Protein AF-A0A971XKC5-F1 (afdb_monomer_lite)

Radius of gyration: 12.68 Å; chains: 1; bounding box: 32×43×23 Å

pLDDT: mean 91.03, std 13.69, range [45.78, 98.31]

Foldseek 3Di:
DDKWKKKFQFDPVDDVVVVQVVCVVVVKHWPDADPVRSITIIMDPDDDFPVVDPGGPGMDIPDPPPPPDD

Secondary structure (DSSP, 8-state):
---EEEEEEE-TTS-HHHHHHHHHHTT-EEEEEEGGGTEEEEEESS---GGG-TTEEEEEE---------

Structure (mmCIF, N/CA/C/O backbone):
data_AF-A0A971XKC5-F1
#
_entry.id   AF-A0A971XKC5-F1
#
loop_
_atom_site.group_PDB
_atom_site.id
_atom_site.type_symbol
_atom_site.label_atom_id
_atom_site.label_alt_id
_atom_site.label_comp_id
_atom_site.label_asym_id
_atom_site.label_entity_id
_atom_site.label_seq_id
_atom_site.pdbx_PDB_ins_code
_atom_site.Cartn_x
_atom_site.Cartn_y
_atom_site.Cartn_z
_atom_site.occupancy
_atom_site.B_iso_or_equiv
_atom_site.auth_seq_id
_atom_site.auth_comp_id
_atom_site.auth_asym_id
_atom_site.auth_atom_id
_atom_site.pdbx_PDB_model_num
ATOM 1 N N . MET A 1 1 ? 20.937 7.193 -3.249 1.00 68.75 1 MET A N 1
ATOM 2 C CA . MET A 1 1 ? 19.671 6.917 -3.968 1.00 68.75 1 MET A CA 1
ATOM 3 C C . MET A 1 1 ? 18.551 7.622 -3.228 1.00 68.75 1 MET A C 1
ATOM 5 O O . MET A 1 1 ? 18.492 7.477 -2.013 1.00 68.75 1 MET A O 1
ATOM 9 N N . LYS A 1 2 ? 17.723 8.406 -3.926 1.00 82.25 2 LYS A N 1
ATOM 10 C CA . LYS A 1 2 ? 16.555 9.069 -3.328 1.00 82.25 2 LYS A CA 1
ATOM 11 C C . LYS A 1 2 ? 15.543 7.998 -2.897 1.00 82.25 2 LYS A C 1
ATOM 13 O O . LYS A 1 2 ? 15.344 7.036 -3.635 1.00 82.25 2 LYS A O 1
ATOM 18 N N . ARG A 1 3 ? 14.970 8.138 -1.701 1.00 89.38 3 ARG A N 1
ATOM 19 C CA . ARG A 1 3 ? 13.821 7.343 -1.255 1.00 89.38 3 ARG A CA 1
ATOM 20 C C . ARG A 1 3 ? 12.594 8.234 -1.240 1.00 89.38 3 ARG A C 1
ATOM 22 O O . ARG A 1 3 ? 12.701 9.414 -0.913 1.00 89.38 3 ARG A O 1
ATOM 29 N N . TYR A 1 4 ? 11.473 7.641 -1.596 1.00 93.94 4 TYR A N 1
ATOM 30 C CA . TYR A 1 4 ? 10.156 8.243 -1.556 1.00 93.94 4 TYR A CA 1
ATOM 31 C C . TYR A 1 4 ? 9.379 7.602 -0.422 1.00 93.94 4 TYR A C 1
ATOM 33 O O . TYR A 1 4 ? 9.560 6.415 -0.138 1.00 93.94 4 TYR A O 1
ATOM 41 N N . ILE A 1 5 ? 8.535 8.393 0.217 1.00 96.81 5 ILE A N 1
ATOM 42 C CA . ILE A 1 5 ? 7.640 7.924 1.259 1.00 96.81 5 ILE A CA 1
ATOM 43 C C . ILE A 1 5 ? 6.229 8.097 0.732 1.00 96.81 5 ILE A C 1
ATOM 45 O O . ILE A 1 5 ? 5.919 9.132 0.152 1.00 96.81 5 ILE A O 1
ATOM 49 N N . TYR A 1 6 ? 5.399 7.083 0.916 1.00 97.31 6 TYR A N 1
ATOM 50 C CA . TYR A 1 6 ? 4.035 7.062 0.419 1.00 97.31 6 TYR A CA 1
ATOM 51 C C . TYR A 1 6 ? 3.059 6.738 1.538 1.00 97.31 6 TYR A C 1
ATOM 53 O O . TYR A 1 6 ? 3.379 5.973 2.454 1.00 97.31 6 TYR A O 1
ATOM 61 N N . TYR A 1 7 ? 1.856 7.289 1.413 1.00 97.69 7 TYR A N 1
ATOM 62 C CA . TYR A 1 7 ? 0.666 6.852 2.125 1.00 97.69 7 TYR A CA 1
ATOM 63 C C . TYR A 1 7 ? -0.275 6.196 1.120 1.00 97.69 7 TYR A C 1
ATOM 65 O O . TYR A 1 7 ? -0.652 6.822 0.132 1.00 97.69 7 TYR A O 1
ATOM 73 N N . GLY A 1 8 ? -0.635 4.939 1.363 1.00 97.62 8 GLY A N 1
ATOM 74 C CA . GLY A 1 8 ? -1.620 4.213 0.568 1.00 97.62 8 GLY A CA 1
ATOM 75 C C . GLY A 1 8 ? -2.886 3.955 1.376 1.00 97.62 8 GLY A C 1
ATOM 76 O O . GLY A 1 8 ? -2.795 3.436 2.492 1.00 97.62 8 GLY A O 1
ATOM 77 N N . VAL A 1 9 ? -4.045 4.308 0.822 1.00 98.19 9 VAL A N 1
ATOM 78 C CA . VAL A 1 9 ? -5.360 3.946 1.370 1.00 98.19 9 VAL A CA 1
ATOM 79 C C . VAL A 1 9 ? -5.699 2.548 0.874 1.00 98.19 9 VAL A C 1
ATOM 81 O O . VAL A 1 9 ? -5.843 2.333 -0.328 1.00 98.19 9 VAL A O 1
ATOM 84 N N . ILE A 1 10 ? -5.762 1.592 1.792 1.00 98.19 10 ILE A N 1
ATOM 85 C CA . ILE A 1 10 ? -6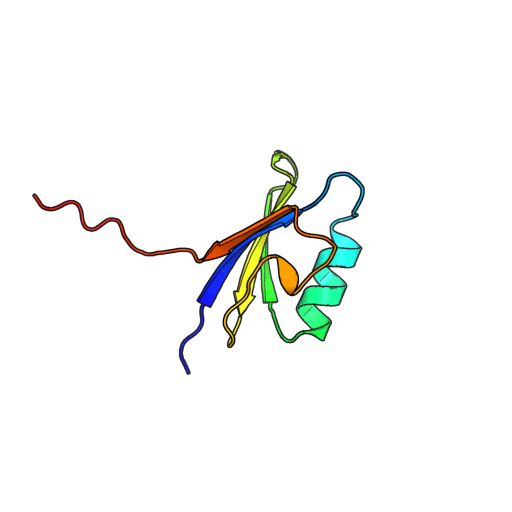.068 0.193 1.507 1.00 98.19 10 ILE A CA 1
ATOM 86 C C . ILE A 1 10 ? -7.571 0.065 1.298 1.00 98.19 10 ILE A C 1
ATOM 88 O O . ILE A 1 10 ? -8.352 0.548 2.114 1.00 98.19 10 ILE A O 1
ATOM 92 N N . ARG A 1 11 ? -7.956 -0.634 0.233 1.00 97.25 11 ARG A N 1
ATOM 93 C CA . ARG A 1 11 ? -9.351 -0.997 -0.009 1.00 97.25 11 ARG A CA 1
ATOM 94 C C . ARG A 1 11 ? -9.921 -1.842 1.130 1.00 97.25 11 ARG A C 1
ATOM 96 O O . ARG A 1 11 ? -9.262 -2.767 1.603 1.00 97.25 11 ARG A O 1
ATOM 103 N N . ASP A 1 12 ? -11.178 -1.598 1.490 1.00 93.62 12 ASP A N 1
ATOM 104 C CA . ASP A 1 12 ? -11.856 -2.266 2.614 1.00 93.62 12 ASP A CA 1
ATOM 105 C C . ASP A 1 12 ? -11.901 -3.803 2.504 1.00 93.62 12 ASP A C 1
ATOM 107 O O . ASP A 1 12 ? -11.950 -4.502 3.518 1.00 93.62 12 ASP A O 1
ATOM 111 N N . ASP A 1 13 ? -11.880 -4.351 1.284 1.00 95.88 13 ASP A N 1
ATOM 112 C CA . ASP A 1 13 ? -11.910 -5.793 1.022 1.00 95.88 13 ASP A CA 1
ATOM 113 C C . ASP A 1 13 ? -10.533 -6.471 1.117 1.00 95.88 13 ASP A C 1
ATOM 115 O O . ASP A 1 13 ? -10.438 -7.698 1.013 1.00 95.88 13 ASP A O 1
ATOM 119 N N . ILE A 1 14 ? -9.460 -5.701 1.329 1.00 97.38 14 ILE A N 1
ATOM 120 C CA . ILE A 1 14 ? -8.093 -6.209 1.316 1.00 97.38 14 ILE A CA 1
ATOM 121 C C . ILE A 1 14 ? -7.494 -6.261 2.727 1.00 97.38 14 ILE A C 1
ATOM 123 O O . ILE A 1 14 ? -7.331 -5.233 3.386 1.00 97.38 14 ILE A O 1
ATOM 127 N N . PRO A 1 15 ? -7.060 -7.447 3.200 1.00 97.00 15 PRO A N 1
ATOM 128 C CA . PRO A 1 15 ? -6.360 -7.542 4.470 1.00 97.00 15 PRO A CA 1
ATOM 129 C C . PRO A 1 15 ? -4.964 -6.917 4.373 1.00 97.00 15 PRO A C 1
ATOM 131 O O . PRO A 1 15 ? -4.222 -7.149 3.416 1.00 97.00 15 PRO A O 1
ATOM 134 N N . PHE A 1 16 ? -4.557 -6.207 5.427 1.00 97.56 16 PHE A N 1
ATOM 135 C CA . PHE A 1 16 ? -3.227 -5.597 5.522 1.00 97.56 16 PHE A CA 1
ATOM 136 C C . PHE A 1 16 ? -2.078 -6.596 5.287 1.00 97.56 16 PHE A C 1
ATOM 138 O O . PHE A 1 16 ? -1.080 -6.240 4.670 1.00 97.56 16 PHE A O 1
ATOM 145 N N . SER A 1 17 ? -2.222 -7.860 5.695 1.00 97.75 17 SER A N 1
ATOM 146 C CA . SER A 1 17 ? -1.200 -8.894 5.468 1.00 97.75 17 SER A CA 1
ATOM 147 C C . SER A 1 17 ? -0.901 -9.144 3.985 1.00 97.75 17 SER A C 1
ATOM 149 O O . SER A 1 17 ? 0.250 -9.398 3.624 1.00 97.75 17 SER A O 1
ATOM 151 N N . ARG A 1 18 ? -1.912 -9.035 3.107 1.00 97.75 18 ARG A N 1
ATOM 152 C CA . ARG A 1 18 ? -1.716 -9.101 1.651 1.00 97.75 18 ARG A CA 1
ATOM 153 C C . ARG A 1 18 ? -0.898 -7.901 1.181 1.00 97.75 18 ARG A C 1
ATOM 155 O O . ARG A 1 18 ? 0.088 -8.083 0.479 1.00 97.75 18 ARG A O 1
ATOM 162 N N . VAL A 1 19 ? -1.273 -6.699 1.622 1.00 97.88 19 VAL A N 1
ATOM 163 C CA . VAL A 1 19 ? -0.581 -5.444 1.284 1.00 97.88 19 VAL A CA 1
ATOM 164 C C . VAL A 1 19 ? 0.887 -5.487 1.708 1.00 97.88 19 VAL A C 1
ATOM 166 O O . VAL A 1 19 ? 1.771 -5.192 0.911 1.00 97.88 19 VAL A O 1
ATOM 169 N N . GLU A 1 20 ? 1.164 -5.904 2.943 1.00 98.19 20 GLU A N 1
ATOM 170 C CA . GLU A 1 20 ? 2.526 -6.011 3.475 1.00 98.19 20 GLU A CA 1
ATOM 171 C C . GLU A 1 20 ? 3.386 -6.991 2.664 1.00 98.19 20 GLU A C 1
ATOM 173 O O . GLU A 1 20 ? 4.542 -6.692 2.344 1.00 98.19 20 GLU A O 1
ATOM 178 N N . THR A 1 21 ? 2.808 -8.133 2.283 1.00 98.00 21 THR A N 1
ATOM 179 C CA . THR A 1 21 ? 3.480 -9.150 1.466 1.00 98.00 21 THR A CA 1
ATOM 180 C C . THR A 1 21 ? 3.836 -8.600 0.085 1.00 98.00 21 THR A C 1
ATOM 182 O O . THR A 1 21 ? 4.993 -8.679 -0.326 1.00 98.00 21 THR 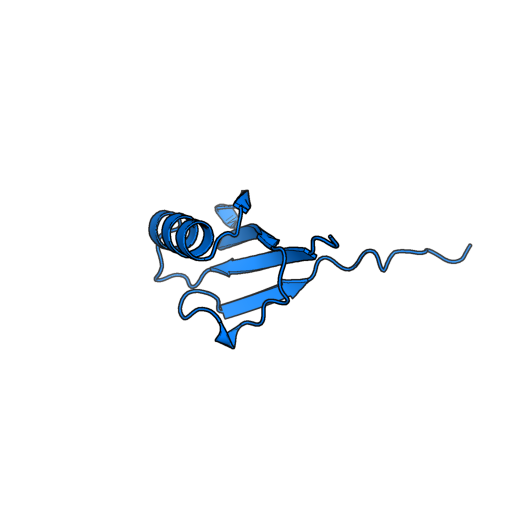A O 1
ATOM 185 N N . GLU A 1 22 ? 2.875 -7.989 -0.610 1.00 97.44 22 GLU A N 1
ATOM 186 C CA . GLU A 1 22 ? 3.065 -7.453 -1.964 1.00 97.44 22 GLU A CA 1
ATOM 187 C C . GLU A 1 22 ? 4.067 -6.292 -1.997 1.00 97.44 22 GLU A C 1
ATOM 189 O O . GLU A 1 22 ? 4.958 -6.258 -2.848 1.00 97.44 22 GLU A O 1
ATOM 194 N N . LEU A 1 23 ? 3.991 -5.368 -1.031 1.00 97.19 23 LEU A N 1
ATOM 195 C CA . LEU A 1 23 ? 4.965 -4.279 -0.910 1.00 97.19 23 LEU A CA 1
ATOM 196 C C . LEU A 1 23 ? 6.380 -4.829 -0.684 1.00 97.19 23 LEU A C 1
ATOM 198 O O . LEU A 1 23 ? 7.331 -4.362 -1.314 1.00 97.19 23 LEU A O 1
ATOM 202 N N . THR A 1 24 ? 6.519 -5.855 0.159 1.00 96.56 24 THR A N 1
ATOM 203 C CA . THR A 1 24 ? 7.811 -6.504 0.420 1.00 96.56 24 THR A CA 1
ATOM 204 C C . THR A 1 24 ? 8.362 -7.191 -0.833 1.00 96.56 24 THR A C 1
ATOM 206 O O . THR A 1 24 ? 9.543 -7.030 -1.148 1.00 96.56 24 THR A O 1
ATOM 209 N N . ILE A 1 25 ? 7.516 -7.907 -1.585 1.00 97.00 25 ILE A N 1
ATOM 210 C CA . ILE A 1 25 ? 7.880 -8.530 -2.870 1.00 97.00 25 ILE A CA 1
ATOM 211 C C . ILE A 1 25 ? 8.337 -7.469 -3.879 1.00 97.00 25 ILE A C 1
ATOM 213 O O . ILE A 1 25 ? 9.327 -7.670 -4.582 1.00 97.00 25 ILE A O 1
ATOM 217 N N . ALA A 1 26 ? 7.679 -6.309 -3.902 1.00 95.25 26 ALA A N 1
ATOM 218 C CA . ALA A 1 26 ? 8.043 -5.174 -4.748 1.00 95.25 26 ALA A CA 1
ATOM 219 C C . ALA A 1 26 ? 9.305 -4.416 -4.273 1.00 95.25 26 ALA A C 1
ATOM 221 O O . ALA A 1 26 ? 9.694 -3.412 -4.875 1.00 95.25 26 ALA A O 1
ATOM 222 N N . GLY A 1 27 ? 9.962 -4.869 -3.199 1.00 95.69 27 GLY A N 1
ATOM 223 C CA . GLY A 1 27 ? 11.165 -4.242 -2.648 1.00 95.69 27 GLY A CA 1
ATOM 224 C C . GLY A 1 27 ? 10.899 -2.924 -1.916 1.00 95.69 27 GLY A C 1
ATOM 225 O O . GLY A 1 27 ? 11.828 -2.135 -1.710 1.00 95.69 27 GLY A O 1
ATOM 226 N N . MET A 1 28 ? 9.645 -2.682 -1.539 1.00 96.56 28 MET A N 1
ATOM 227 C CA . MET A 1 28 ? 9.211 -1.581 -0.687 1.00 96.56 28 MET A CA 1
ATOM 228 C C . MET A 1 28 ? 9.189 -2.047 0.766 1.00 96.56 28 MET A C 1
ATOM 230 O O . MET A 1 28 ? 9.103 -3.238 1.062 1.00 96.56 28 MET A O 1
ATOM 234 N N . ARG A 1 29 ? 9.277 -1.102 1.698 1.00 96.44 29 ARG A N 1
ATOM 235 C CA . ARG A 1 29 ? 9.243 -1.413 3.128 1.00 96.44 29 ARG A CA 1
ATOM 236 C C . ARG A 1 29 ? 8.103 -0.667 3.790 1.00 96.44 29 ARG A C 1
ATOM 238 O O . ARG A 1 29 ? 8.031 0.556 3.715 1.00 96.44 29 ARG A O 1
ATOM 245 N N . VAL A 1 30 ? 7.262 -1.402 4.511 1.00 97.75 30 VAL A N 1
ATOM 246 C C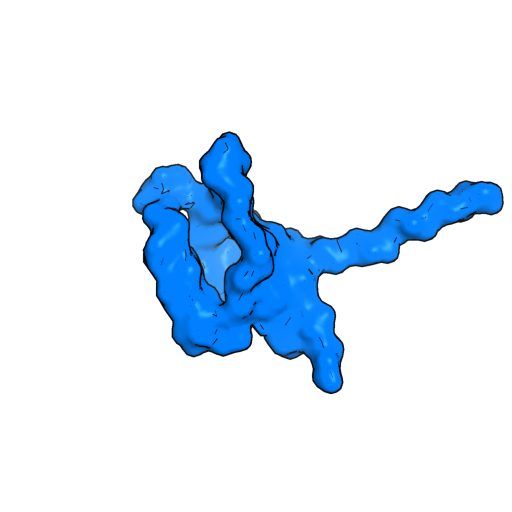A . VAL A 1 30 ? 6.263 -0.803 5.394 1.00 97.75 30 VAL A CA 1
ATOM 247 C C . VAL A 1 30 ? 6.972 -0.104 6.556 1.00 97.75 30 VAL A C 1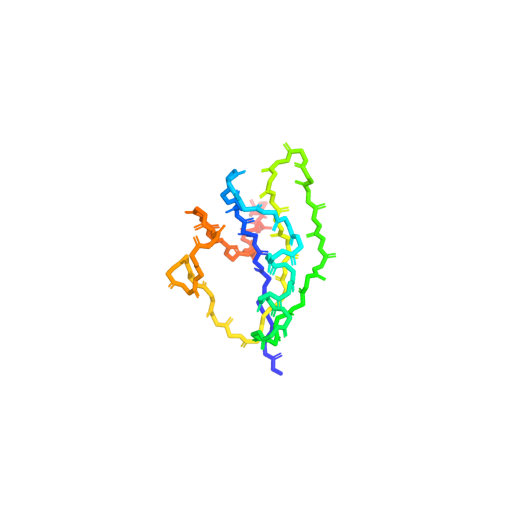
ATOM 249 O O . VAL A 1 30 ? 7.825 -0.677 7.236 1.00 97.75 30 VAL A O 1
ATOM 252 N N . ILE A 1 31 ? 6.627 1.164 6.760 1.00 97.81 31 ILE A N 1
ATOM 253 C CA . ILE A 1 31 ? 7.091 1.990 7.876 1.00 97.81 31 ILE A CA 1
ATOM 254 C C . ILE A 1 31 ? 6.085 1.916 9.016 1.00 97.81 31 ILE A C 1
ATOM 256 O O . ILE A 1 31 ? 6.478 1.771 10.170 1.00 97.81 31 ILE A O 1
ATOM 260 N N . ASN A 1 32 ? 4.798 2.065 8.697 1.00 97.94 32 ASN A N 1
ATOM 261 C CA . ASN A 1 32 ? 3.730 2.067 9.685 1.00 97.94 32 ASN A CA 1
ATOM 262 C C . ASN A 1 32 ? 2.391 1.661 9.061 1.00 97.94 32 ASN A C 1
ATOM 264 O O . ASN A 1 32 ? 2.180 1.839 7.862 1.00 97.94 32 ASN A O 1
ATOM 268 N N . PHE A 1 33 ? 1.467 1.188 9.890 1.00 97.81 33 PHE A N 1
ATOM 269 C CA . PHE A 1 33 ? 0.086 0.913 9.512 1.00 97.81 33 PHE A CA 1
ATOM 270 C C . PHE A 1 33 ? -0.857 1.612 10.494 1.00 97.81 33 PHE A C 1
ATOM 272 O O . PHE A 1 33 ? -0.638 1.582 11.704 1.00 97.81 33 PHE A O 1
ATOM 279 N N . TYR A 1 34 ? -1.903 2.245 9.969 1.00 97.19 34 TYR A N 1
ATOM 280 C CA . TYR A 1 34 ? -2.927 2.976 10.710 1.00 97.19 34 TYR A CA 1
ATOM 281 C C . TYR A 1 34 ? -4.273 2.251 10.546 1.00 97.19 34 TYR A C 1
ATOM 283 O O . TYR A 1 34 ? -5.076 2.636 9.692 1.00 97.19 34 TYR A O 1
ATOM 291 N N . PRO A 1 35 ? -4.568 1.221 11.365 1.00 95.50 35 PRO A N 1
ATOM 292 C CA . PRO A 1 35 ? -5.699 0.322 11.128 1.00 95.50 35 PRO A CA 1
ATOM 293 C C . PRO A 1 35 ? -7.052 1.029 11.123 1.00 95.50 35 PRO A C 1
ATOM 295 O O . PRO A 1 35 ? -7.924 0.692 10.338 1.00 95.50 35 PRO A O 1
ATOM 298 N N . ARG A 1 36 ? -7.218 2.046 11.980 1.00 95.50 36 ARG A N 1
ATOM 299 C CA . ARG A 1 36 ? -8.470 2.814 12.078 1.00 95.50 36 ARG A CA 1
ATOM 300 C C . ARG A 1 36 ? -8.778 3.644 10.833 1.00 95.50 36 ARG A C 1
ATOM 302 O O . ARG A 1 36 ? -9.920 4.047 10.668 1.00 95.50 36 ARG A O 1
ATOM 309 N N . LEU A 1 37 ? -7.763 3.945 10.026 1.00 96.00 37 LEU A N 1
ATOM 310 C CA . LEU A 1 37 ? -7.891 4.742 8.809 1.00 96.00 37 LEU A CA 1
ATOM 311 C C . LEU A 1 37 ? -7.772 3.887 7.542 1.00 96.00 37 LEU A C 1
ATOM 313 O O . LEU A 1 37 ? -7.971 4.414 6.458 1.00 96.00 37 LEU A O 1
ATOM 317 N N . GLY A 1 38 ? -7.385 2.611 7.660 1.00 96.88 38 GLY A N 1
ATOM 318 C CA . GLY A 1 38 ? -7.045 1.785 6.500 1.00 96.88 38 GLY A CA 1
ATOM 319 C C . GLY A 1 38 ? -5.813 2.289 5.741 1.00 96.88 38 GLY A C 1
ATOM 320 O O . GLY A 1 38 ? -5.688 2.036 4.553 1.00 96.88 38 GLY A O 1
ATOM 321 N N . ILE A 1 39 ? -4.897 3.020 6.390 1.00 98.25 39 ILE A N 1
ATOM 322 C CA . ILE A 1 39 ? -3.748 3.649 5.712 1.00 98.25 39 ILE A CA 1
ATOM 323 C C . ILE A 1 39 ? -2.453 2.925 6.061 1.00 98.25 39 ILE A C 1
ATOM 325 O O . ILE A 1 39 ? -2.163 2.696 7.234 1.00 98.25 39 ILE A O 1
ATOM 329 N N . VAL A 1 40 ? -1.623 2.640 5.060 1.00 98.31 40 VAL A N 1
ATOM 330 C CA . VAL A 1 40 ? -0.241 2.174 5.240 1.00 98.31 40 VAL A CA 1
ATOM 331 C C . VAL A 1 40 ? 0.744 3.247 4.796 1.00 98.31 40 VAL A C 1
ATOM 333 O O . VAL A 1 40 ? 0.578 3.873 3.751 1.00 98.31 40 VAL A O 1
ATOM 336 N N . LYS A 1 41 ? 1.793 3.447 5.592 1.00 98.25 41 LYS A N 1
ATOM 337 C CA . LYS A 1 41 ? 2.953 4.268 5.249 1.00 98.25 41 LYS A CA 1
ATOM 338 C C . LYS A 1 41 ? 4.101 3.356 4.843 1.00 98.25 41 LYS A C 1
ATOM 340 O O . LYS A 1 41 ? 4.447 2.451 5.604 1.00 98.25 41 LYS A O 1
ATOM 345 N N . PHE A 1 42 ? 4.724 3.599 3.696 1.00 97.69 42 PHE A N 1
ATOM 346 C CA . PHE A 1 42 ? 5.815 2.763 3.188 1.00 97.69 42 PHE A CA 1
ATOM 347 C C . PHE A 1 42 ? 6.875 3.573 2.436 1.00 97.69 42 PHE A C 1
ATOM 349 O O . PHE A 1 42 ? 6.586 4.649 1.914 1.00 97.69 42 PHE A O 1
ATOM 356 N N . ASP A 1 43 ? 8.112 3.067 2.399 1.00 97.00 43 ASP A N 1
ATOM 357 C CA . ASP A 1 43 ? 9.188 3.628 1.580 1.00 97.00 43 ASP A CA 1
ATOM 358 C C . ASP A 1 43 ? 9.420 2.841 0.293 1.00 97.00 43 ASP A C 1
ATOM 360 O O . ASP A 1 43 ? 9.301 1.615 0.254 1.00 97.00 43 ASP A O 1
ATOM 364 N N . SER A 1 44 ? 9.790 3.574 -0.756 1.00 95.44 44 SER A N 1
ATOM 365 C CA . SER A 1 44 ? 10.118 3.035 -2.070 1.00 95.44 44 SER A CA 1
ATOM 366 C C . SER A 1 44 ? 11.346 3.728 -2.661 1.00 95.44 44 SER A C 1
ATOM 368 O O . SER A 1 44 ? 11.622 4.906 -2.418 1.00 95.44 44 SER A O 1
ATOM 370 N N . LYS A 1 45 ? 12.100 2.990 -3.480 1.00 94.75 45 LYS A N 1
ATOM 371 C CA . LYS A 1 45 ? 13.181 3.536 -4.322 1.00 94.75 45 LYS A CA 1
ATOM 372 C C . LYS A 1 45 ? 12.669 4.065 -5.666 1.00 94.75 45 LYS A C 1
ATOM 374 O O . LYS A 1 45 ? 13.414 4.738 -6.375 1.00 94.75 45 LYS A O 1
ATOM 379 N N . TYR A 1 46 ? 11.424 3.749 -6.009 1.00 91.69 46 TYR A N 1
ATOM 380 C CA . TYR A 1 46 ? 10.784 4.059 -7.283 1.00 91.69 46 TYR A CA 1
ATOM 381 C C . TYR A 1 46 ? 9.530 4.896 -7.049 1.00 91.69 46 TYR A C 1
ATOM 383 O O . TYR A 1 46 ? 8.945 4.845 -5.965 1.00 91.69 46 TYR A O 1
ATOM 391 N N . GLN A 1 47 ? 9.113 5.644 -8.069 1.00 93.12 47 GLN A N 1
ATOM 392 C CA . GLN A 1 47 ? 7.825 6.324 -8.021 1.00 93.12 47 GLN A CA 1
ATOM 393 C C . GLN A 1 47 ? 6.693 5.302 -7.993 1.00 93.12 47 GLN A C 1
ATOM 395 O O . GLN A 1 47 ? 6.719 4.325 -8.742 1.00 93.12 47 GLN A O 1
ATOM 400 N N . VAL A 1 48 ? 5.720 5.544 -7.121 1.00 93.81 48 VAL A N 1
ATOM 401 C CA . VAL A 1 48 ? 4.528 4.714 -6.969 1.00 93.81 48 VAL A CA 1
ATOM 402 C C . VAL A 1 48 ? 3.306 5.549 -7.314 1.00 93.81 48 VAL A C 1
ATOM 404 O O . VAL A 1 48 ? 3.196 6.714 -6.944 1.00 93.81 48 VAL A O 1
ATOM 407 N N . THR A 1 49 ? 2.398 4.930 -8.047 1.00 93.81 49 THR A N 1
ATOM 408 C CA . THR A 1 49 ? 1.096 5.449 -8.454 1.00 93.81 49 THR A CA 1
ATOM 409 C C . THR A 1 49 ? 0.032 4.430 -8.056 1.00 93.81 49 THR A C 1
ATOM 411 O O . THR A 1 49 ? 0.337 3.244 -7.914 1.00 93.81 49 THR A O 1
ATOM 414 N N . THR A 1 50 ? -1.225 4.853 -7.926 1.00 90.75 50 THR A N 1
ATOM 415 C CA . THR A 1 50 ? -2.335 3.945 -7.586 1.00 90.75 50 THR A CA 1
ATOM 416 C C . THR A 1 50 ? -2.426 2.752 -8.544 1.00 90.75 50 THR A C 1
ATOM 418 O O . THR A 1 50 ? -2.666 1.635 -8.112 1.00 90.75 50 THR A O 1
ATOM 421 N N . GLY A 1 51 ? -2.132 2.941 -9.837 1.00 90.69 51 GLY A N 1
ATOM 422 C CA . GLY A 1 51 ? -2.177 1.868 -10.838 1.00 90.69 51 GLY A CA 1
ATOM 423 C C . GLY A 1 51 ? -1.110 0.777 -10.685 1.00 90.69 51 GLY A C 1
ATOM 424 O O . GLY A 1 51 ? -1.169 -0.221 -11.397 1.00 90.69 51 GLY A O 1
ATOM 425 N N . ASN A 1 52 ? -0.133 0.939 -9.786 1.00 94.31 52 ASN A N 1
ATOM 426 C CA . ASN A 1 52 ? 0.863 -0.101 -9.525 1.00 94.31 52 ASN A CA 1
ATOM 427 C C . ASN A 1 52 ? 0.308 -1.274 -8.708 1.00 94.31 52 ASN A C 1
ATOM 429 O O . ASN A 1 52 ? 0.916 -2.343 -8.728 1.00 94.31 52 ASN A O 1
ATOM 433 N N . PHE A 1 53 ? -0.812 -1.084 -8.007 1.00 94.69 53 PHE A N 1
ATOM 434 C CA . PHE A 1 53 ? -1.354 -2.056 -7.066 1.00 94.69 53 PHE A CA 1
ATOM 435 C C . PHE A 1 53 ? -2.881 -2.093 -7.127 1.00 94.69 53 PHE A C 1
ATOM 437 O O . PHE A 1 53 ? -3.535 -1.059 -7.176 1.00 94.69 53 PHE A O 1
ATOM 444 N N . ASP A 1 54 ? -3.467 -3.287 -7.076 1.00 96.25 54 ASP A N 1
ATOM 445 C CA . ASP A 1 54 ? -4.924 -3.480 -7.105 1.00 96.25 54 ASP A CA 1
ATOM 446 C C . ASP A 1 54 ? -5.596 -3.304 -5.730 1.00 96.25 54 ASP A C 1
ATOM 448 O O . ASP A 1 54 ? -6.826 -3.323 -5.629 1.00 96.25 54 ASP A O 1
ATOM 452 N N . PHE A 1 55 ? -4.787 -3.137 -4.680 1.00 96.31 55 PHE A N 1
ATOM 453 C CA . PHE A 1 55 ? -5.211 -3.055 -3.284 1.00 96.31 55 PHE A CA 1
ATOM 454 C C . PHE A 1 55 ? -5.270 -1.638 -2.709 1.00 96.31 55 PHE A C 1
ATOM 456 O O . PHE A 1 55 ? -5.713 -1.474 -1.571 1.00 96.31 55 PHE A O 1
ATOM 463 N N . PHE A 1 56 ? -4.831 -0.627 -3.460 1.00 97.50 56 PHE A N 1
ATOM 464 C CA . PHE A 1 56 ? -4.937 0.767 -3.045 1.00 97.50 56 PHE A CA 1
ATOM 465 C C . PHE A 1 56 ? -6.095 1.471 -3.752 1.00 97.50 56 PHE A C 1
ATOM 467 O O . PHE A 1 56 ? -6.179 1.435 -4.976 1.00 97.50 56 PHE A O 1
ATOM 474 N N . ASP A 1 57 ? -6.935 2.166 -2.986 1.00 96.94 57 ASP A N 1
ATOM 475 C CA . ASP A 1 57 ? -7.883 3.145 -3.533 1.00 96.94 57 ASP A CA 1
ATOM 476 C C . ASP A 1 57 ? -7.156 4.423 -3.968 1.00 96.94 57 ASP A C 1
ATOM 478 O O . ASP A 1 57 ? -7.485 5.041 -4.981 1.00 96.94 57 ASP A O 1
ATOM 482 N N . SER A 1 58 ? -6.125 4.810 -3.217 1.00 96.94 58 SER A N 1
ATOM 483 C CA . SER A 1 58 ? -5.248 5.929 -3.547 1.00 96.94 58 SER A CA 1
ATOM 484 C C . SER A 1 58 ? -3.854 5.741 -2.959 1.00 96.94 58 SER A C 1
ATOM 486 O O . SER A 1 58 ? -3.667 5.044 -1.958 1.00 96.94 58 SER A O 1
ATOM 488 N N . VAL A 1 59 ? -2.863 6.368 -3.596 1.00 96.69 59 VAL A N 1
ATOM 489 C CA . VAL A 1 59 ? -1.483 6.443 -3.114 1.00 96.69 59 VAL A CA 1
ATOM 490 C C . VAL A 1 59 ? -0.971 7.859 -3.317 1.00 96.69 59 VAL A C 1
ATOM 492 O O . VAL A 1 59 ? -0.985 8.360 -4.437 1.00 96.69 59 VAL A O 1
ATOM 495 N N . GLU A 1 60 ? -0.472 8.471 -2.249 1.00 95.75 60 GLU A N 1
ATOM 496 C CA . GLU A 1 60 ? 0.074 9.827 -2.269 1.00 95.75 60 GLU A CA 1
ATOM 497 C C . GLU A 1 60 ? 1.503 9.840 -1.730 1.00 95.75 60 GLU A C 1
ATOM 499 O O . GLU A 1 60 ? 1.806 9.226 -0.702 1.00 95.75 60 GLU A O 1
ATOM 504 N N . GLU A 1 61 ? 2.397 10.540 -2.429 1.00 95.00 61 GLU A N 1
ATOM 505 C CA . GLU A 1 61 ? 3.757 10.788 -1.944 1.00 95.00 61 GLU A CA 1
ATOM 506 C C . GLU A 1 61 ?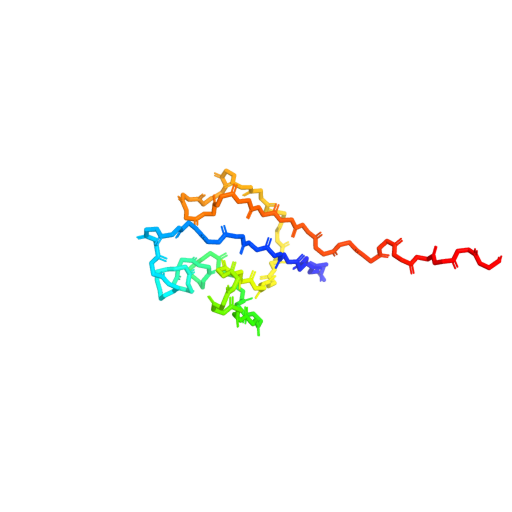 3.702 11.765 -0.764 1.00 95.00 61 GLU A C 1
ATOM 508 O O . GLU A 1 61 ? 3.053 12.809 -0.837 1.00 95.00 61 GLU A O 1
ATOM 513 N N . GLU A 1 62 ? 4.411 11.458 0.320 1.00 92.75 62 GLU A N 1
ATOM 514 C CA . GLU A 1 62 ? 4.655 12.400 1.408 1.00 92.75 62 GLU A CA 1
ATOM 515 C C . GLU A 1 62 ? 5.530 13.537 0.874 1.00 92.75 62 GLU A C 1
ATOM 517 O O . GLU A 1 62 ? 6.758 13.441 0.808 1.00 92.75 62 GLU A O 1
ATOM 522 N N . LYS A 1 63 ? 4.881 14.626 0.466 1.00 85.69 63 LYS A N 1
ATOM 523 C CA . LYS A 1 63 ? 5.567 15.851 0.079 1.00 85.69 63 LYS A CA 1
ATOM 524 C C . LYS A 1 63 ? 5.872 16.663 1.325 1.00 85.69 63 LYS A C 1
ATOM 526 O O . LYS A 1 63 ? 4.987 16.974 2.120 1.00 85.69 63 LYS A O 1
ATOM 531 N N . SER A 1 64 ? 7.132 17.047 1.474 1.00 64.69 64 SER A N 1
ATOM 532 C CA . SER A 1 64 ? 7.573 17.977 2.512 1.00 64.69 64 SER A CA 1
ATOM 533 C C . SER A 1 64 ? 7.245 19.420 2.098 1.00 64.69 64 SER A C 1
ATOM 535 O O . SER A 1 64 ? 8.125 20.271 2.065 1.00 64.69 64 SER A O 1
ATOM 537 N N . ASP A 1 65 ? 5.992 19.698 1.733 1.00 54.03 65 ASP A N 1
ATOM 538 C CA . ASP A 1 65 ? 5.593 20.993 1.156 1.00 54.03 65 ASP A CA 1
ATOM 539 C C . ASP A 1 65 ? 5.222 22.043 2.222 1.00 54.03 65 ASP A C 1
ATOM 541 O O . ASP A 1 65 ? 4.791 23.145 1.893 1.00 54.03 65 ASP A O 1
ATOM 545 N N . PHE A 1 66 ? 5.435 21.758 3.510 1.00 50.94 66 PHE A N 1
ATOM 546 C CA . PHE A 1 66 ? 5.221 22.731 4.583 1.00 50.94 66 PHE A CA 1
ATOM 547 C C . PHE A 1 66 ? 6.473 23.587 4.828 1.00 50.94 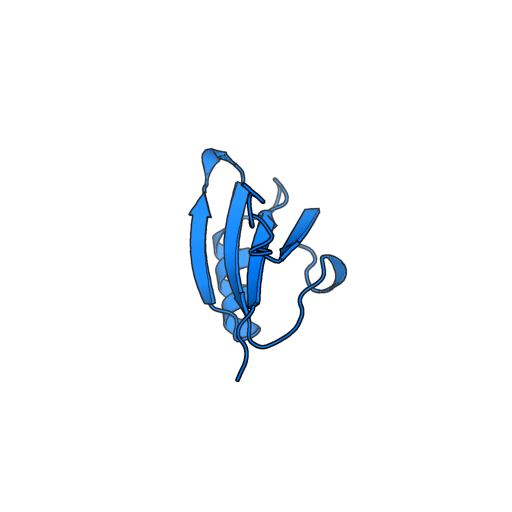66 PHE A C 1
ATOM 549 O O . PHE A 1 66 ? 7.110 23.517 5.876 1.00 50.94 66 PHE A O 1
ATOM 556 N N . PHE A 1 67 ? 6.818 24.428 3.853 1.00 52.38 67 PHE A N 1
ATOM 557 C CA . PHE A 1 67 ? 7.496 25.685 4.158 1.00 52.38 67 PHE A CA 1
ATOM 558 C C . PHE A 1 67 ? 6.397 26.711 4.420 1.00 52.38 67 PHE A C 1
ATOM 560 O O . PHE A 1 67 ? 5.871 27.317 3.487 1.00 52.38 67 PHE A O 1
ATOM 567 N N . ALA A 1 68 ? 6.007 26.875 5.685 1.00 52.12 68 ALA A N 1
ATOM 568 C CA . ALA A 1 68 ? 5.344 28.107 6.082 1.00 52.12 68 ALA A CA 1
ATOM 569 C C . ALA A 1 68 ? 6.324 29.245 5.752 1.00 52.12 68 ALA A C 1
ATOM 571 O O . ALA A 1 68 ? 7.420 29.295 6.308 1.00 52.12 68 ALA A O 1
ATOM 572 N N . GLN A 1 69 ? 5.992 30.067 4.757 1.00 46.69 69 GLN A N 1
ATOM 573 C CA . GLN A 1 69 ? 6.660 31.351 4.581 1.00 46.69 69 GLN A CA 1
ATOM 574 C C . GLN A 1 69 ? 6.153 32.241 5.716 1.00 46.69 69 GLN A C 1
ATOM 576 O O . GLN A 1 69 ? 4.975 32.601 5.714 1.00 46.69 69 GLN A O 1
ATOM 581 N N . ASP A 1 70 ? 7.018 32.487 6.700 1.00 45.78 70 ASP A N 1
ATOM 582 C CA . ASP A 1 70 ? 6.877 33.592 7.657 1.00 45.78 70 ASP A CA 1
ATOM 583 C C . ASP A 1 70 ? 7.010 34.948 6.942 1.00 45.78 70 ASP A C 1
ATOM 585 O O . ASP A 1 70 ? 7.841 35.049 6.003 1.00 45.78 70 ASP A O 1
#

Sequence (70 aa):
MKRYIYYGVIRDDIPFSRVETELTIAGMRVINFYPRLGIVKFDSKYQVTTGNFDFFDSVEEEKSDFFAQD